Protein AF-A0A958XF67-F1 (afdb_monomer_lite)

Sequence (150 aa):
MKRANTFVIIFFLLFGVLPLAAGLVFTLLYSLGLAGSLGEGFTLQYWHAALRDGELWQSLALSAAVSIAAVLLSTLAAFAVLFACRPLLEQKRVHYLLHWPLAMPPVVAAFVSFQWLGNSGVLSRVAHALGWSADTGDFPALINDPYYLG

Secondary structure (DSSP, 8-state):
-PPPPHHHHHHHIIIIIHHHHHHHHHHHHHHTTSSGGG-SSS--HHHHHHHHSSHHHHHHHHHHHHHHHHHHHHHHHHHHHHHHHHHHHTSHHHHHHHHGGGGS-HHHHHHHHHHHHSTTSHHHHHHHHTTS-SSGGGS---SS-TTS--

pLDDT: mean 91.68, std 6.44, range [48.84, 98.12]

Structure (mmCIF, N/CA/C/O backbone):
data_AF-A0A958XF67-F1
#
_entry.id   AF-A0A958XF67-F1
#
loop_
_atom_site.group_PDB
_atom_site.id
_atom_site.type_symbol
_atom_site.label_atom_id
_atom_site.label_alt_id
_atom_site.label_comp_id
_atom_site.label_asym_id
_atom_site.label_entity_id
_atom_site.label_seq_id
_atom_site.pdbx_PDB_ins_code
_atom_site.Cartn_x
_atom_site.Cartn_y
_atom_site.Cartn_z
_atom_site.occupancy
_atom_site.B_iso_or_equiv
_atom_site.auth_seq_id
_atom_site.auth_comp_id
_atom_site.auth_asym_id
_atom_site.auth_atom_id
_atom_site.pdbx_PDB_model_num
ATOM 1 N N . MET A 1 1 ? 15.319 -31.354 16.697 1.00 48.84 1 MET A N 1
ATOM 2 C CA . MET A 1 1 ? 14.808 -30.747 15.445 1.00 48.84 1 MET A CA 1
ATOM 3 C C . MET A 1 1 ? 14.311 -31.875 14.545 1.00 48.84 1 MET A C 1
ATOM 5 O O . MET A 1 1 ? 15.116 -32.725 14.184 1.00 48.84 1 MET A O 1
ATOM 9 N N . LYS A 1 2 ? 13.000 -31.983 14.273 1.00 64.38 2 LYS A N 1
ATOM 10 C CA . LYS A 1 2 ? 12.458 -33.042 13.396 1.00 64.38 2 LYS A CA 1
ATOM 11 C C . LYS A 1 2 ? 12.946 -32.786 11.964 1.00 64.38 2 LYS A C 1
ATOM 13 O O . LYS A 1 2 ? 12.737 -31.692 11.451 1.00 64.38 2 LYS A O 1
ATOM 18 N N . ARG A 1 3 ? 13.620 -33.764 11.348 1.00 69.75 3 ARG A N 1
ATOM 19 C CA . ARG A 1 3 ? 14.065 -33.697 9.945 1.00 69.75 3 ARG A CA 1
ATOM 20 C C . ARG A 1 3 ? 12.823 -33.485 9.077 1.00 69.75 3 ARG A C 1
ATOM 22 O O . ARG A 1 3 ? 11.920 -34.320 9.106 1.00 69.75 3 ARG A O 1
ATOM 29 N N . ALA A 1 4 ? 12.742 -32.356 8.377 1.00 72.94 4 ALA A N 1
ATOM 30 C CA . ALA A 1 4 ? 11.649 -32.116 7.445 1.00 72.94 4 ALA A CA 1
ATOM 31 C C . ALA A 1 4 ? 11.664 -33.217 6.375 1.00 72.94 4 ALA A C 1
ATOM 33 O O . ALA A 1 4 ? 12.724 -33.581 5.865 1.00 72.94 4 ALA A O 1
ATOM 34 N N . ASN A 1 5 ? 10.493 -33.788 6.094 1.00 86.44 5 ASN A N 1
ATOM 35 C CA . ASN A 1 5 ? 10.343 -34.836 5.094 1.00 86.44 5 ASN A CA 1
ATOM 36 C C . ASN A 1 5 ? 10.780 -34.280 3.730 1.00 86.44 5 ASN A C 1
ATOM 38 O O . ASN A 1 5 ? 10.292 -33.227 3.317 1.00 86.44 5 ASN A O 1
ATOM 42 N N . THR A 1 6 ? 11.678 -34.982 3.035 1.00 91.69 6 THR A N 1
ATOM 43 C CA . THR A 1 6 ? 12.187 -34.607 1.707 1.00 91.69 6 THR A CA 1
ATOM 44 C C . THR A 1 6 ? 11.054 -34.255 0.741 1.00 91.69 6 THR A C 1
ATOM 46 O O . THR A 1 6 ? 11.173 -33.301 -0.019 1.00 91.69 6 THR A O 1
ATOM 49 N N . PHE A 1 7 ? 9.918 -34.951 0.836 1.00 94.06 7 PHE A N 1
ATOM 50 C CA . PHE A 1 7 ? 8.722 -34.655 0.047 1.00 94.06 7 PHE A CA 1
ATOM 51 C C . PHE A 1 7 ? 8.178 -33.234 0.273 1.00 94.06 7 PHE A C 1
ATOM 53 O O . PHE A 1 7 ? 7.874 -32.532 -0.684 1.00 94.06 7 PHE A O 1
ATOM 60 N N . VAL A 1 8 ? 8.099 -32.782 1.529 1.00 94.44 8 VAL A N 1
ATOM 61 C CA . VAL A 1 8 ? 7.600 -31.440 1.881 1.00 94.44 8 VAL A CA 1
ATOM 62 C C . VAL A 1 8 ? 8.554 -30.362 1.376 1.00 94.44 8 VAL A C 1
ATOM 64 O O . VAL A 1 8 ? 8.105 -29.339 0.870 1.00 94.44 8 VAL A O 1
ATOM 67 N N . ILE A 1 9 ? 9.865 -30.606 1.470 1.00 94.56 9 ILE A N 1
ATOM 68 C CA . ILE A 1 9 ? 10.876 -29.684 0.943 1.00 94.56 9 ILE A CA 1
ATOM 69 C C . ILE A 1 9 ? 10.742 -29.571 -0.577 1.00 94.56 9 ILE A C 1
ATOM 71 O O . ILE A 1 9 ? 10.675 -28.461 -1.092 1.00 94.56 9 ILE A O 1
ATOM 75 N N . ILE A 1 10 ? 10.656 -30.698 -1.293 1.00 95.88 10 ILE A N 1
ATOM 76 C CA . ILE A 1 10 ? 10.493 -30.700 -2.754 1.00 95.88 10 ILE A CA 1
ATOM 77 C C . ILE A 1 10 ? 9.204 -29.978 -3.151 1.00 95.88 10 ILE A C 1
ATOM 79 O O . ILE A 1 10 ? 9.231 -29.137 -4.044 1.00 95.88 10 ILE A O 1
ATOM 83 N N . PHE A 1 11 ? 8.094 -30.254 -2.465 1.00 96.44 11 PHE A N 1
ATOM 84 C CA . PHE A 1 11 ? 6.817 -29.599 -2.730 1.00 96.44 11 PHE A CA 1
ATOM 85 C C . PHE A 1 11 ? 6.897 -28.078 -2.520 1.00 96.44 11 PHE A C 1
ATOM 87 O O . PHE A 1 11 ? 6.486 -27.310 -3.388 1.00 96.44 11 PHE A O 1
ATOM 94 N N . PHE A 1 12 ? 7.481 -27.631 -1.404 1.00 95.38 12 PHE A N 1
ATOM 95 C CA . PHE A 1 12 ? 7.689 -26.209 -1.123 1.00 95.38 12 PHE A CA 1
ATOM 96 C C . PHE A 1 12 ? 8.604 -25.539 -2.155 1.00 95.38 12 PHE A C 1
ATOM 98 O O . PHE A 1 12 ? 8.322 -24.430 -2.604 1.00 95.38 12 PHE A O 1
ATOM 105 N N . LEU A 1 13 ? 9.681 -26.211 -2.569 1.00 96.81 13 LEU A N 1
ATOM 106 C CA . LEU A 1 13 ? 10.574 -25.688 -3.598 1.00 96.81 13 LEU A CA 1
ATOM 107 C C . LEU A 1 13 ? 9.856 -25.557 -4.942 1.00 96.81 13 LEU A C 1
ATOM 109 O O . LEU A 1 13 ? 9.958 -24.510 -5.570 1.00 96.81 13 LEU A O 1
ATOM 113 N N . LEU A 1 14 ? 9.108 -26.579 -5.361 1.00 96.94 14 LEU A N 1
ATOM 114 C CA . LEU A 1 14 ? 8.452 -26.607 -6.668 1.00 96.94 14 LEU A CA 1
ATOM 115 C C . LEU A 1 14 ? 7.309 -25.589 -6.781 1.00 96.94 14 LEU A C 1
ATOM 117 O O . LEU A 1 14 ? 7.164 -24.963 -7.825 1.00 96.94 14 LEU A O 1
ATOM 121 N N . PHE A 1 15 ? 6.502 -25.426 -5.730 1.00 96.25 15 PHE A N 1
ATOM 122 C CA . PHE A 1 15 ? 5.290 -24.598 -5.781 1.00 96.25 15 PHE A CA 1
ATOM 123 C C . PHE A 1 15 ? 5.412 -23.254 -5.062 1.00 96.25 15 PHE A C 1
ATOM 125 O O . PHE A 1 15 ? 4.663 -22.335 -5.373 1.00 96.25 15 PHE A O 1
ATOM 132 N N . GLY A 1 16 ? 6.336 -23.118 -4.112 1.00 94.94 16 GLY A N 1
ATOM 133 C CA . GLY A 1 16 ? 6.572 -21.867 -3.394 1.00 94.94 16 GLY A CA 1
ATOM 134 C C . GLY A 1 16 ? 7.736 -21.077 -3.980 1.00 94.94 16 GLY A C 1
ATOM 135 O O . GLY A 1 16 ? 7.580 -19.926 -4.377 1.00 94.94 16 GLY A O 1
ATOM 136 N N . VAL A 1 17 ? 8.916 -21.699 -4.040 1.00 96.75 17 VAL A N 1
ATOM 137 C CA . VAL A 1 17 ? 10.161 -20.981 -4.360 1.00 96.75 17 VAL A CA 1
ATOM 138 C C . VAL A 1 17 ? 10.364 -20.820 -5.860 1.00 96.75 17 VAL A C 1
ATOM 140 O O . VAL A 1 17 ? 10.667 -19.725 -6.323 1.00 96.75 17 VAL A O 1
ATOM 143 N N . LEU A 1 18 ? 10.208 -21.897 -6.628 1.00 97.31 18 LEU A N 1
ATOM 144 C CA . LEU A 1 18 ? 10.546 -21.915 -8.048 1.00 97.31 18 LEU A CA 1
ATOM 145 C C . LEU A 1 18 ? 9.688 -20.947 -8.879 1.00 97.31 18 LEU A C 1
ATOM 147 O O . LEU A 1 18 ? 10.280 -20.207 -9.661 1.00 97.31 18 LEU A O 1
ATOM 151 N N . PRO A 1 19 ? 8.354 -20.847 -8.701 1.00 97.31 19 PRO A N 1
ATOM 152 C CA . PRO A 1 19 ? 7.544 -19.892 -9.457 1.00 97.31 19 PRO A CA 1
ATOM 153 C C . PRO A 1 19 ? 7.894 -18.442 -9.113 1.00 97.31 19 PRO A C 1
ATOM 155 O O . PRO A 1 19 ? 7.991 -17.605 -10.007 1.00 97.31 19 PRO A O 1
ATOM 158 N N . LEU A 1 20 ? 8.153 -18.155 -7.831 1.00 96.94 20 LEU A N 1
ATOM 159 C CA . LEU A 1 20 ? 8.588 -16.834 -7.382 1.00 96.94 20 LEU A CA 1
ATOM 160 C C . LEU A 1 20 ? 9.942 -16.462 -7.999 1.00 96.94 20 LEU A C 1
ATOM 162 O O . LEU A 1 20 ? 10.091 -15.384 -8.569 1.00 96.94 20 LEU A O 1
ATOM 166 N N . ALA A 1 21 ? 10.917 -17.369 -7.928 1.00 97.06 21 ALA A N 1
ATOM 167 C CA . ALA A 1 21 ? 12.236 -17.168 -8.513 1.00 97.06 21 ALA A CA 1
ATOM 168 C C . ALA A 1 21 ? 12.156 -16.998 -10.037 1.00 97.06 21 ALA A C 1
ATOM 170 O O . ALA A 1 21 ? 12.782 -16.094 -10.583 1.00 97.06 21 ALA A O 1
ATOM 171 N N . ALA A 1 22 ? 11.347 -17.812 -10.721 1.00 96.69 22 ALA A N 1
ATOM 172 C CA . ALA A 1 22 ? 11.126 -17.704 -12.158 1.00 96.69 22 ALA A CA 1
ATOM 173 C C . ALA A 1 22 ? 10.496 -16.356 -12.538 1.00 96.69 22 ALA A C 1
ATOM 175 O O . ALA A 1 22 ? 10.958 -15.722 -13.481 1.00 96.69 22 ALA A O 1
ATOM 176 N N . GLY A 1 23 ? 9.501 -15.879 -11.782 1.00 96.75 23 GLY A N 1
ATOM 177 C CA . GLY A 1 23 ? 8.891 -14.563 -11.987 1.00 96.75 23 GLY A CA 1
ATOM 178 C C . GLY A 1 23 ? 9.871 -13.405 -11.773 1.00 96.75 23 GLY A C 1
ATOM 179 O O . GLY A 1 23 ? 9.880 -12.452 -12.553 1.00 96.75 23 GLY A O 1
ATOM 180 N N . LEU A 1 24 ? 10.747 -13.506 -10.769 1.00 96.88 24 LEU A N 1
ATOM 181 C CA . LEU A 1 24 ? 11.806 -12.521 -10.526 1.00 96.88 24 LEU A CA 1
ATOM 182 C C . LEU A 1 24 ? 12.840 -12.508 -11.656 1.00 96.88 24 LEU A C 1
ATOM 184 O O . LEU A 1 24 ? 13.165 -11.442 -12.172 1.00 96.88 24 LEU A O 1
ATOM 188 N N . VAL A 1 25 ? 13.318 -13.683 -12.077 1.00 97.19 25 VAL A N 1
ATOM 189 C CA . VAL A 1 25 ? 14.252 -13.810 -13.206 1.00 97.19 25 VAL A CA 1
ATOM 190 C C . VAL A 1 25 ? 13.613 -13.279 -14.486 1.00 97.19 25 VAL A C 1
ATOM 192 O O . VAL A 1 25 ? 14.242 -12.505 -15.200 1.00 97.19 25 VAL A O 1
ATOM 195 N N . PHE A 1 26 ? 12.356 -13.631 -14.758 1.00 96.25 26 PHE A N 1
ATOM 196 C CA . PHE A 1 26 ? 11.628 -13.145 -15.926 1.00 96.25 26 PHE A CA 1
ATOM 197 C C . PHE A 1 26 ? 11.503 -11.620 -15.919 1.00 96.25 26 PHE A C 1
ATOM 199 O O . PHE A 1 26 ? 11.843 -10.984 -16.911 1.00 96.25 26 PHE A O 1
ATOM 206 N N . THR A 1 27 ? 11.091 -11.024 -14.796 1.00 95.31 27 THR A N 1
ATOM 207 C CA . THR A 1 27 ? 10.981 -9.562 -14.657 1.00 95.31 27 THR A CA 1
ATOM 208 C C . THR A 1 27 ? 12.337 -8.874 -14.826 1.00 95.31 27 THR A C 1
ATOM 210 O O . THR A 1 27 ? 12.422 -7.836 -15.479 1.00 95.31 27 THR A O 1
ATOM 213 N N . LEU A 1 28 ? 13.416 -9.463 -14.301 1.00 95.50 28 LEU A N 1
ATOM 214 C CA . LEU A 1 28 ? 14.768 -8.936 -14.479 1.00 95.50 28 LEU A CA 1
ATOM 215 C C . LEU A 1 28 ? 15.183 -8.958 -15.956 1.00 95.50 28 LEU A C 1
ATOM 217 O O . LEU A 1 28 ? 15.614 -7.935 -16.482 1.00 95.50 28 LEU A O 1
ATOM 221 N N . LEU A 1 29 ? 15.005 -10.091 -16.642 1.00 95.88 29 LEU A N 1
ATOM 222 C CA . LEU A 1 29 ? 15.302 -10.215 -18.072 1.00 95.88 29 LEU A CA 1
ATOM 223 C C . LEU A 1 29 ? 14.440 -9.265 -18.914 1.00 95.88 29 LEU A C 1
ATOM 225 O O . LEU A 1 29 ? 14.950 -8.630 -19.833 1.00 95.88 29 LEU A O 1
ATOM 229 N N . TYR A 1 30 ? 13.161 -9.118 -18.566 1.00 95.31 30 TYR A N 1
ATOM 230 C CA . TYR A 1 30 ? 12.240 -8.175 -19.198 1.00 95.31 30 TYR A CA 1
ATOM 231 C C . TYR A 1 30 ? 12.720 -6.725 -19.037 1.00 95.31 30 TYR A C 1
ATOM 233 O O . TYR A 1 30 ? 12.764 -5.981 -20.013 1.00 95.31 30 TYR A O 1
ATOM 241 N N . SER A 1 31 ? 13.177 -6.341 -17.838 1.00 94.19 31 SER A N 1
ATOM 242 C CA . SER A 1 31 ? 13.712 -4.994 -17.568 1.00 94.19 31 SER A CA 1
ATOM 243 C C . SER A 1 31 ? 14.974 -4.658 -18.374 1.00 94.19 31 SER A C 1
ATOM 245 O O . SER A 1 31 ? 15.280 -3.486 -18.584 1.00 94.19 31 SER A O 1
ATOM 247 N N . LEU A 1 32 ? 15.699 -5.686 -18.829 1.00 96.00 32 LEU A N 1
ATOM 248 C CA . LEU A 1 32 ? 16.919 -5.579 -19.629 1.00 96.00 32 LEU A CA 1
ATOM 249 C C . LEU A 1 32 ? 16.664 -5.734 -21.140 1.00 96.00 32 LEU A C 1
ATOM 251 O O . LEU A 1 32 ? 17.626 -5.773 -21.901 1.00 96.00 32 LEU A O 1
ATOM 255 N N . GLY A 1 33 ? 15.407 -5.877 -21.582 1.00 94.94 33 GLY A N 1
ATOM 256 C CA . GLY A 1 33 ? 15.062 -6.114 -22.993 1.00 94.94 33 GLY A CA 1
ATOM 257 C C . GLY A 1 33 ? 15.432 -7.508 -23.518 1.00 94.94 33 GLY A C 1
ATOM 258 O O . GLY A 1 33 ? 15.536 -7.717 -24.723 1.00 94.94 33 GLY A O 1
ATOM 259 N N . LEU A 1 34 ? 15.646 -8.484 -22.629 1.00 95.19 34 LEU A N 1
ATOM 260 C CA . LEU A 1 34 ? 16.031 -9.858 -22.982 1.00 95.19 34 LEU A CA 1
ATOM 261 C C . LEU A 1 34 ? 14.846 -10.833 -23.062 1.00 95.19 34 LEU A C 1
ATOM 263 O O . LEU A 1 34 ? 15.021 -11.972 -23.492 1.00 95.19 34 LEU A O 1
ATOM 267 N N . ALA A 1 35 ? 13.655 -10.429 -22.617 1.00 93.81 35 ALA A N 1
ATOM 268 C CA . ALA A 1 35 ? 12.466 -11.276 -22.586 1.00 93.81 35 ALA A CA 1
ATOM 269 C C . ALA A 1 35 ? 11.174 -10.471 -22.802 1.00 93.81 35 ALA A C 1
ATOM 271 O O . ALA A 1 35 ? 11.147 -9.254 -22.634 1.00 93.81 35 ALA A O 1
ATOM 272 N N . GLY A 1 36 ? 10.088 -11.182 -23.122 1.00 90.81 36 GLY A N 1
ATOM 273 C CA . GLY A 1 36 ? 8.742 -10.628 -23.304 1.00 90.81 36 GLY A CA 1
ATOM 274 C C . GLY A 1 36 ? 8.595 -9.720 -24.528 1.00 90.81 36 GLY A C 1
ATOM 275 O O . GLY A 1 36 ? 9.372 -9.798 -25.473 1.00 90.81 36 GLY A O 1
ATOM 276 N N . SER A 1 37 ? 7.568 -8.869 -24.523 1.00 88.94 37 SER A N 1
ATOM 277 C CA . SER A 1 37 ? 7.223 -7.982 -25.645 1.00 88.94 37 SER A CA 1
ATOM 278 C C . SER A 1 37 ? 8.236 -6.867 -25.923 1.00 88.94 37 SER A C 1
ATOM 280 O O . SER A 1 37 ? 8.175 -6.269 -26.988 1.00 88.94 37 SER A O 1
ATOM 282 N N . LEU A 1 38 ? 9.154 -6.589 -24.991 1.00 84.25 38 LEU A N 1
ATOM 283 C CA . LEU A 1 38 ? 10.234 -5.599 -25.132 1.00 84.25 38 LEU A CA 1
ATOM 284 C C . LEU A 1 38 ? 11.579 -6.242 -25.528 1.00 84.25 38 LEU A C 1
ATOM 286 O O . LEU A 1 38 ? 12.631 -5.618 -25.413 1.00 84.25 38 LEU A O 1
ATOM 290 N N . GLY A 1 39 ? 11.553 -7.513 -25.935 1.00 84.38 39 GLY A N 1
ATOM 291 C CA . GLY A 1 39 ? 12.719 -8.360 -26.178 1.00 84.38 39 GLY A CA 1
ATOM 292 C C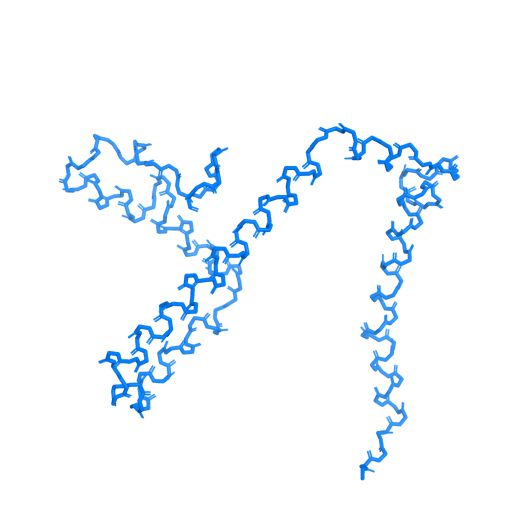 . GLY A 1 39 ? 13.517 -8.046 -27.449 1.00 84.38 39 GLY A C 1
ATOM 293 O O . GLY A 1 39 ? 13.700 -8.945 -28.265 1.00 84.38 39 GLY A O 1
ATOM 294 N N . GLU A 1 40 ? 13.971 -6.809 -27.656 1.00 88.81 40 GLU A N 1
ATOM 295 C CA . GLU A 1 40 ? 14.754 -6.419 -28.846 1.00 88.81 40 GLU A CA 1
ATOM 296 C C . GLU A 1 40 ? 16.272 -6.652 -28.693 1.00 88.81 40 GLU A C 1
ATOM 298 O O . GLU A 1 40 ? 17.031 -6.505 -29.651 1.00 88.81 40 GLU A O 1
ATOM 303 N N . GLY A 1 41 ? 16.725 -7.051 -27.502 1.00 92.50 41 GLY A N 1
ATOM 304 C CA . GLY A 1 41 ? 18.133 -7.245 -27.160 1.00 92.50 41 GLY A CA 1
ATOM 305 C C . GLY A 1 41 ? 18.493 -6.561 -25.843 1.00 92.50 41 GLY A C 1
ATOM 306 O O . GLY A 1 41 ? 17.710 -5.796 -25.283 1.00 92.50 41 GLY A O 1
ATOM 307 N N . PHE A 1 42 ? 19.697 -6.836 -25.331 1.00 95.56 42 PHE A N 1
ATOM 308 C CA . PHE A 1 42 ? 20.150 -6.228 -24.079 1.00 95.56 42 PHE A CA 1
ATOM 309 C C . PHE A 1 42 ? 20.159 -4.695 -24.182 1.00 95.56 42 PHE A C 1
ATOM 311 O O . PHE A 1 42 ? 20.884 -4.129 -25.001 1.00 95.56 42 PHE A O 1
ATOM 318 N N . THR A 1 43 ? 19.394 -4.025 -23.321 1.00 94.88 43 THR A N 1
ATOM 319 C CA . THR A 1 43 ? 19.309 -2.565 -23.268 1.00 94.88 43 THR A CA 1
ATOM 320 C C . THR A 1 43 ? 19.071 -2.053 -21.848 1.00 94.88 43 THR A C 1
ATOM 322 O O . THR A 1 43 ? 18.366 -2.663 -21.046 1.00 94.88 43 THR A O 1
ATOM 325 N N . LEU A 1 44 ? 19.651 -0.890 -21.540 1.00 95.25 44 LEU A N 1
ATOM 326 C CA . LEU A 1 44 ? 19.435 -0.152 -20.289 1.00 95.25 44 LEU A CA 1
ATOM 327 C C . LEU A 1 44 ? 18.546 1.083 -20.483 1.00 95.25 44 LEU A C 1
ATOM 329 O O . LEU A 1 44 ? 18.357 1.866 -19.552 1.00 95.25 44 LEU A O 1
ATOM 333 N N . GLN A 1 45 ? 17.981 1.269 -21.679 1.00 94.75 45 GLN A N 1
ATOM 334 C CA . GLN A 1 45 ? 17.163 2.441 -21.995 1.00 94.75 45 GLN A CA 1
ATOM 335 C C . GLN A 1 45 ? 15.946 2.578 -21.070 1.00 94.75 45 GLN A C 1
ATOM 337 O O . GLN A 1 45 ? 15.629 3.686 -20.651 1.00 94.75 45 GLN A O 1
ATOM 342 N N . TYR A 1 46 ? 15.315 1.462 -20.687 1.00 92.25 46 TYR A N 1
ATOM 343 C CA . TYR A 1 46 ? 14.142 1.457 -19.808 1.00 92.25 46 TYR A CA 1
ATOM 344 C C . TYR A 1 46 ? 14.482 1.923 -18.393 1.00 92.25 46 TYR A C 1
ATOM 346 O O . TYR A 1 46 ? 13.733 2.691 -17.799 1.00 92.25 46 TYR A O 1
ATOM 354 N N . TRP A 1 47 ? 15.647 1.521 -17.878 1.00 93.38 47 TRP A N 1
ATOM 355 C CA . TRP A 1 47 ? 16.158 2.008 -16.600 1.00 93.38 47 TRP A CA 1
ATOM 356 C C . TRP A 1 47 ? 16.492 3.498 -16.664 1.00 93.38 47 TRP A C 1
ATOM 358 O O . TRP A 1 47 ? 16.122 4.247 -15.764 1.00 93.38 47 TRP A O 1
ATOM 368 N N . HIS A 1 48 ? 17.139 3.952 -17.741 1.00 94.56 48 HIS A N 1
ATOM 369 C CA . HIS A 1 48 ? 17.424 5.374 -17.932 1.00 94.56 48 HIS A CA 1
ATOM 370 C C . HIS A 1 48 ? 16.155 6.228 -18.028 1.00 94.56 48 HIS A C 1
ATOM 372 O O . HIS A 1 48 ? 16.113 7.288 -17.407 1.00 94.56 48 HIS A O 1
ATOM 378 N N . ALA A 1 49 ? 15.138 5.774 -18.765 1.00 93.19 49 ALA A N 1
ATOM 379 C CA . ALA A 1 49 ? 13.842 6.444 -18.855 1.00 93.19 49 ALA A CA 1
ATOM 380 C C . ALA A 1 49 ? 13.152 6.490 -17.482 1.00 93.19 49 ALA A C 1
ATOM 382 O O . ALA A 1 49 ? 12.902 7.571 -16.958 1.00 93.19 49 ALA A O 1
ATOM 383 N N . ALA A 1 50 ? 12.991 5.338 -16.820 1.00 92.56 50 ALA A N 1
ATOM 384 C CA . ALA A 1 50 ? 12.322 5.248 -15.521 1.00 92.56 50 ALA A CA 1
ATOM 385 C C . ALA A 1 50 ? 12.982 6.115 -14.435 1.00 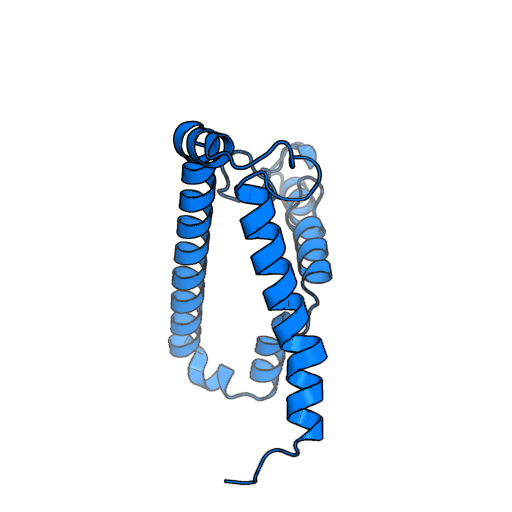92.56 50 ALA A C 1
ATOM 387 O O . ALA A 1 50 ? 12.297 6.733 -13.623 1.00 92.56 50 ALA A O 1
ATOM 388 N N . LEU A 1 51 ? 14.317 6.192 -14.421 1.00 94.44 51 LEU A N 1
ATOM 389 C CA . LEU A 1 51 ? 15.050 7.019 -13.459 1.00 94.44 51 LEU A CA 1
ATOM 390 C C . LEU A 1 51 ? 14.978 8.522 -13.776 1.00 94.44 51 LEU A C 1
ATOM 392 O O . LEU A 1 51 ? 15.205 9.327 -12.869 1.00 94.44 51 LEU A O 1
ATOM 396 N N . ARG A 1 52 ? 14.680 8.906 -15.026 1.00 94.75 52 ARG A N 1
ATOM 397 C CA . ARG A 1 52 ? 14.666 10.301 -15.494 1.00 94.75 52 ARG A CA 1
ATOM 398 C C . ARG A 1 52 ? 13.267 10.915 -15.555 1.00 94.75 52 ARG A C 1
ATOM 400 O O . ARG A 1 52 ? 13.150 12.108 -15.291 1.00 94.75 52 ARG A O 1
ATOM 407 N N . ASP A 1 53 ? 12.236 10.123 -15.840 1.00 86.19 53 ASP A N 1
ATOM 408 C CA . ASP A 1 53 ? 10.855 10.593 -16.041 1.00 86.19 53 ASP A CA 1
ATOM 409 C C . ASP A 1 53 ? 10.182 11.090 -14.746 1.00 86.19 53 ASP A C 1
ATOM 411 O O . ASP A 1 53 ? 9.100 11.667 -14.776 1.00 86.19 53 ASP A O 1
ATOM 415 N N . GLY A 1 54 ? 10.826 10.924 -13.583 1.00 88.81 54 GLY A N 1
ATOM 416 C CA . GLY A 1 54 ? 10.370 11.479 -12.302 1.00 88.81 54 GLY A CA 1
ATOM 417 C C . GLY A 1 54 ? 9.207 10.718 -11.655 1.00 88.81 54 GLY A C 1
ATOM 418 O O . GLY A 1 54 ? 9.134 10.663 -10.428 1.00 88.81 54 GLY A O 1
ATOM 419 N N . GLU A 1 55 ? 8.353 10.064 -12.446 1.00 91.06 55 GLU A N 1
ATOM 420 C CA . GLU A 1 55 ? 7.201 9.279 -11.978 1.00 91.06 55 GLU A CA 1
ATOM 421 C C . GLU A 1 55 ? 7.597 8.146 -11.018 1.00 91.06 55 GLU A C 1
ATOM 423 O O . GLU A 1 55 ? 6.929 7.911 -10.006 1.00 91.06 55 GLU A O 1
ATOM 428 N N . LEU A 1 56 ? 8.728 7.474 -11.272 1.00 93.12 56 LEU A N 1
ATOM 429 C CA . LEU A 1 56 ? 9.264 6.448 -10.371 1.00 93.12 56 LEU A CA 1
ATOM 430 C C . LEU A 1 56 ? 9.569 7.025 -8.982 1.00 93.12 56 LEU A C 1
ATOM 432 O O . LEU A 1 56 ? 9.254 6.415 -7.964 1.00 93.12 56 LEU A O 1
ATOM 436 N N . TRP A 1 57 ? 10.147 8.222 -8.926 1.00 94.62 57 TRP A N 1
ATOM 437 C CA . TRP A 1 57 ? 10.484 8.870 -7.661 1.00 94.62 57 TRP A CA 1
ATOM 438 C C . TRP A 1 57 ? 9.243 9.377 -6.934 1.00 94.62 57 TRP A C 1
ATOM 440 O O . TRP A 1 57 ? 9.164 9.246 -5.715 1.00 94.62 57 TRP A O 1
ATOM 450 N N . GLN A 1 58 ? 8.262 9.904 -7.668 1.00 92.31 58 GLN A N 1
ATOM 451 C CA . GLN A 1 58 ? 6.986 10.345 -7.101 1.00 92.31 58 GLN A CA 1
ATOM 452 C C . GLN A 1 58 ? 6.206 9.170 -6.501 1.00 92.31 58 GLN A C 1
ATOM 454 O O . GLN A 1 58 ? 5.788 9.238 -5.347 1.00 92.31 58 GLN A O 1
ATOM 459 N N . SER A 1 59 ? 6.068 8.067 -7.241 1.00 92.06 59 SER A N 1
ATOM 460 C CA . SER A 1 59 ? 5.382 6.857 -6.762 1.00 92.06 59 SER A CA 1
ATOM 461 C C . SER A 1 59 ? 6.107 6.198 -5.582 1.00 92.06 59 SER A C 1
ATOM 463 O O . SER A 1 59 ? 5.460 5.761 -4.625 1.00 92.06 59 SER A O 1
ATOM 465 N N . LEU A 1 60 ? 7.444 6.183 -5.593 1.00 94.94 60 LEU A N 1
ATOM 466 C CA . LEU A 1 60 ? 8.248 5.688 -4.476 1.00 94.94 60 LEU A CA 1
ATOM 467 C C . LEU A 1 60 ? 8.098 6.572 -3.230 1.00 94.94 60 LEU A C 1
ATOM 469 O O . LEU A 1 60 ? 7.886 6.051 -2.135 1.00 94.94 60 LEU A O 1
ATOM 473 N N . ALA A 1 61 ? 8.174 7.896 -3.389 1.00 94.62 61 ALA A N 1
ATOM 474 C CA . ALA A 1 61 ? 8.004 8.849 -2.296 1.00 94.62 61 ALA A CA 1
ATOM 475 C C . ALA A 1 61 ? 6.598 8.768 -1.694 1.00 94.62 61 ALA A C 1
ATOM 477 O O . ALA A 1 61 ? 6.464 8.740 -0.472 1.00 94.62 61 ALA A O 1
ATOM 478 N N . LEU A 1 62 ? 5.565 8.655 -2.534 1.00 92.94 62 LEU A N 1
ATOM 479 C CA . LEU A 1 62 ? 4.189 8.466 -2.089 1.00 92.94 62 LEU A CA 1
ATOM 480 C C . LEU A 1 62 ? 4.030 7.156 -1.307 1.00 92.94 62 LEU A C 1
ATOM 482 O O . LEU A 1 62 ? 3.495 7.161 -0.202 1.00 92.94 62 LEU A O 1
ATOM 486 N N . SER A 1 63 ? 4.556 6.045 -1.829 1.00 94.81 63 SER A N 1
ATOM 487 C CA . SER A 1 63 ? 4.507 4.745 -1.144 1.00 94.81 63 SER A CA 1
ATOM 488 C C . SER A 1 63 ? 5.208 4.797 0.219 1.00 94.81 63 SER A C 1
ATOM 490 O O . SER A 1 63 ? 4.694 4.288 1.220 1.00 94.81 63 SER A O 1
ATOM 492 N N . ALA A 1 64 ? 6.371 5.452 0.287 1.00 96.50 64 ALA A N 1
ATOM 493 C CA . ALA A 1 64 ? 7.094 5.660 1.535 1.00 96.50 64 ALA A CA 1
ATOM 494 C C . ALA A 1 64 ? 6.292 6.538 2.511 1.00 96.50 64 ALA A C 1
ATOM 496 O O . ALA A 1 64 ? 6.126 6.165 3.668 1.00 96.50 64 ALA A O 1
ATOM 497 N N . ALA A 1 65 ? 5.738 7.660 2.049 1.00 94.88 65 ALA A N 1
ATOM 498 C CA . ALA A 1 65 ? 4.944 8.564 2.877 1.00 94.88 65 ALA A CA 1
ATOM 499 C C . ALA A 1 65 ? 3.701 7.871 3.456 1.00 94.88 65 ALA A C 1
ATOM 501 O O . ALA A 1 65 ? 3.493 7.907 4.669 1.00 94.88 65 ALA A O 1
ATOM 502 N N . VAL A 1 66 ? 2.924 7.179 2.617 1.00 93.25 66 VAL A N 1
ATOM 503 C CA . VAL A 1 66 ? 1.711 6.459 3.031 1.00 93.25 66 VAL A CA 1
ATOM 504 C C . VAL A 1 66 ? 2.045 5.331 4.004 1.00 93.25 66 VAL A C 1
ATOM 506 O O . VAL A 1 66 ? 1.392 5.202 5.036 1.00 93.25 66 VAL A O 1
ATOM 509 N N . SER A 1 67 ? 3.079 4.531 3.728 1.00 96.06 67 SER A N 1
ATOM 510 C CA . SER A 1 67 ? 3.471 3.434 4.625 1.00 96.06 67 SER A CA 1
ATOM 511 C C . SER A 1 67 ? 3.974 3.937 5.980 1.00 96.06 67 SER A C 1
ATOM 513 O O . SER A 1 67 ? 3.577 3.396 7.012 1.00 96.06 67 SER A O 1
ATOM 515 N N . ILE A 1 68 ? 4.779 5.005 6.006 1.00 97.38 68 ILE A N 1
ATOM 516 C CA . ILE A 1 68 ? 5.235 5.638 7.250 1.00 97.38 68 ILE A CA 1
ATOM 517 C C . ILE A 1 68 ? 4.043 6.199 8.026 1.00 97.38 68 ILE A C 1
ATOM 519 O O . ILE A 1 68 ? 3.903 5.907 9.214 1.00 97.38 68 ILE A O 1
ATOM 523 N N . ALA A 1 69 ? 3.165 6.963 7.371 1.00 95.38 69 ALA A N 1
ATOM 524 C CA . ALA A 1 69 ? 1.980 7.529 8.005 1.00 95.38 69 ALA A CA 1
ATOM 525 C C . ALA A 1 69 ? 1.074 6.429 8.573 1.00 95.38 69 ALA A C 1
ATOM 527 O O . ALA A 1 69 ? 0.684 6.499 9.737 1.00 95.38 69 ALA A O 1
ATOM 528 N N . ALA A 1 70 ? 0.807 5.372 7.803 1.00 94.81 70 ALA A N 1
ATOM 529 C CA . ALA A 1 70 ? -0.011 4.245 8.237 1.00 94.81 70 ALA A CA 1
ATOM 530 C C . ALA A 1 70 ? 0.596 3.528 9.450 1.00 94.81 70 ALA A C 1
ATOM 532 O O . ALA A 1 70 ? -0.112 3.263 10.424 1.00 94.81 70 ALA A O 1
ATOM 533 N N . VAL A 1 71 ? 1.903 3.244 9.439 1.00 97.56 71 VAL A N 1
ATOM 534 C CA . VAL A 1 71 ? 2.590 2.598 10.570 1.00 97.56 71 VAL A CA 1
ATOM 535 C C . VAL A 1 71 ? 2.566 3.493 11.806 1.00 97.56 71 VAL A C 1
ATOM 537 O O . VAL A 1 71 ? 2.227 3.019 12.889 1.00 97.56 71 VAL A O 1
ATOM 540 N N . LEU A 1 72 ? 2.877 4.783 11.666 1.00 98.12 72 LEU A N 1
ATOM 541 C CA . LEU A 1 72 ? 2.880 5.720 12.789 1.00 98.12 72 LEU A CA 1
ATOM 542 C C . LEU A 1 72 ? 1.482 5.889 13.384 1.00 98.12 72 LEU A C 1
ATOM 544 O O . LEU A 1 72 ? 1.313 5.712 14.589 1.00 98.12 72 LEU A O 1
ATOM 548 N N . LEU A 1 73 ? 0.475 6.177 12.557 1.00 97.00 73 LEU A N 1
ATOM 549 C CA . LEU A 1 73 ? -0.899 6.385 13.014 1.00 97.00 73 LEU A CA 1
ATOM 550 C C . LEU A 1 73 ? -1.480 5.120 13.649 1.00 97.00 73 LEU A C 1
ATOM 552 O O . LEU A 1 73 ? -2.058 5.201 14.731 1.00 97.00 73 LEU A O 1
ATOM 556 N N . SER A 1 74 ? -1.288 3.949 13.033 1.00 96.12 74 SER A N 1
ATOM 557 C CA . SER A 1 74 ? -1.771 2.681 13.599 1.00 96.12 74 SER A CA 1
ATOM 558 C C . SER A 1 74 ? -1.082 2.339 14.919 1.00 96.12 74 SER A C 1
ATOM 560 O O . SER A 1 74 ? -1.750 1.932 15.868 1.00 96.12 74 SER A O 1
ATOM 562 N N . THR A 1 75 ? 0.229 2.568 15.024 1.00 97.44 75 THR A N 1
ATOM 563 C CA . THR A 1 75 ? 0.994 2.323 16.254 1.00 97.44 75 THR A CA 1
ATOM 564 C C . THR A 1 75 ? 0.569 3.275 17.370 1.00 97.44 75 THR A C 1
ATOM 566 O O . THR A 1 75 ? 0.326 2.839 18.495 1.00 97.44 75 THR A O 1
ATOM 569 N N . LEU A 1 76 ? 0.423 4.570 17.068 1.00 97.88 76 LEU A N 1
ATOM 570 C CA . LEU A 1 76 ? -0.046 5.570 18.029 1.00 97.88 76 LEU A CA 1
ATOM 571 C C . LEU A 1 76 ? -1.472 5.272 18.495 1.00 97.88 76 LEU A C 1
ATOM 573 O O . LEU A 1 76 ? -1.731 5.301 19.696 1.00 97.88 76 LEU A O 1
ATOM 577 N N . ALA A 1 77 ? -2.378 4.928 17.577 1.00 95.50 77 ALA A N 1
ATOM 578 C CA . ALA A 1 77 ? -3.743 4.541 17.913 1.00 95.50 77 ALA A CA 1
ATOM 579 C C . ALA A 1 77 ? -3.771 3.276 18.783 1.00 95.50 77 ALA A C 1
ATOM 581 O O . ALA A 1 77 ? -4.470 3.243 19.796 1.00 95.50 77 ALA A O 1
ATOM 582 N N . ALA A 1 78 ? -2.968 2.263 18.446 1.00 94.06 78 ALA A N 1
ATOM 583 C CA . ALA A 1 78 ? -2.856 1.043 19.237 1.00 94.06 78 ALA A CA 1
ATOM 584 C C . ALA A 1 78 ? -2.358 1.333 20.660 1.00 94.06 78 ALA A C 1
ATOM 586 O O . ALA A 1 78 ? -2.954 0.848 21.623 1.00 94.06 78 ALA A O 1
ATOM 587 N N . PHE A 1 79 ? -1.323 2.166 20.818 1.00 96.56 79 PHE A N 1
ATOM 588 C CA . PHE A 1 79 ? -0.843 2.578 22.139 1.00 96.56 79 PHE A CA 1
ATOM 589 C C . PHE A 1 79 ? -1.874 3.406 22.906 1.00 96.56 79 PHE A C 1
ATOM 591 O O . PHE A 1 79 ? -2.090 3.151 24.089 1.00 96.56 79 PHE A O 1
ATOM 598 N N . ALA A 1 80 ? -2.540 4.359 22.250 1.00 95.81 80 ALA A N 1
ATOM 599 C CA . ALA A 1 80 ? -3.573 5.178 22.876 1.00 95.81 80 ALA A CA 1
ATOM 600 C C . ALA A 1 80 ? -4.709 4.307 23.432 1.00 95.81 80 ALA A C 1
ATOM 602 O O . ALA A 1 80 ? -5.081 4.444 24.598 1.00 95.81 80 ALA A O 1
ATOM 603 N N . VAL A 1 81 ? -5.204 3.354 22.636 1.00 93.19 81 VAL A N 1
ATOM 604 C CA . VAL A 1 81 ? -6.244 2.406 23.058 1.00 93.19 81 VAL A CA 1
ATOM 605 C C . VAL A 1 81 ? -5.735 1.481 24.167 1.00 93.19 81 VAL A C 1
ATOM 607 O O . VAL A 1 81 ? -6.453 1.237 25.138 1.00 93.19 81 VAL A O 1
ATOM 610 N N . LEU A 1 82 ? -4.493 0.995 24.071 1.00 93.94 82 LEU A N 1
ATOM 611 C CA . LEU A 1 82 ? -3.891 0.135 25.089 1.00 93.94 82 LEU A CA 1
ATOM 612 C C . LEU A 1 82 ? -3.796 0.831 26.450 1.00 93.94 82 LEU A C 1
ATOM 614 O O . LEU A 1 82 ? -4.169 0.236 27.461 1.00 93.94 82 LEU A O 1
ATOM 618 N N . PHE A 1 83 ? -3.329 2.080 26.487 1.00 95.06 83 PHE A N 1
ATOM 619 C CA . PHE A 1 83 ? -3.198 2.832 27.735 1.00 95.06 83 PHE A CA 1
ATOM 620 C C . PHE A 1 83 ? -4.549 3.293 28.290 1.00 95.06 83 PHE A C 1
ATOM 622 O O . PHE A 1 83 ? -4.752 3.231 29.501 1.00 95.06 83 PHE A O 1
ATOM 629 N N . ALA A 1 84 ? -5.487 3.707 27.433 1.00 94.62 84 ALA A N 1
ATOM 630 C CA . ALA A 1 84 ? -6.791 4.200 27.872 1.00 94.62 84 ALA A CA 1
ATOM 631 C C . ALA A 1 84 ? -7.754 3.079 28.301 1.00 94.62 84 ALA A C 1
ATOM 633 O O . ALA A 1 84 ? -8.577 3.273 29.194 1.00 94.62 84 ALA A O 1
ATOM 634 N N . CYS A 1 85 ? -7.684 1.908 27.661 1.00 92.56 85 CYS A N 1
ATOM 635 C CA . CYS A 1 85 ? -8.734 0.890 27.747 1.00 92.56 85 CYS A CA 1
ATOM 636 C C . CYS A 1 85 ? -8.214 -0.515 28.083 1.00 92.56 85 CYS A C 1
ATOM 638 O O . CYS A 1 85 ? -8.895 -1.501 27.801 1.00 92.56 85 CYS A O 1
ATOM 640 N N . ARG A 1 86 ? -7.048 -0.639 28.731 1.00 89.38 86 ARG A N 1
ATOM 641 C CA . ARG A 1 86 ? -6.435 -1.933 29.085 1.00 89.38 86 ARG A CA 1
ATOM 642 C C . ARG A 1 86 ? -7.403 -2.996 29.649 1.00 89.38 86 ARG A C 1
ATOM 644 O O . ARG A 1 86 ? -7.430 -4.086 29.083 1.00 89.38 86 ARG A O 1
ATOM 651 N N . PRO A 1 87 ? -8.229 -2.729 30.685 1.00 90.69 87 PRO A N 1
ATOM 652 C CA . PRO A 1 87 ? -9.127 -3.756 31.230 1.00 90.69 87 PRO A CA 1
ATOM 653 C C . PRO A 1 87 ? -10.244 -4.167 30.257 1.00 90.69 87 PRO A C 1
ATOM 655 O O . PRO A 1 87 ? -10.755 -5.282 30.334 1.00 90.69 87 PRO A O 1
ATOM 658 N N . LEU A 1 88 ? -10.630 -3.288 29.326 1.00 90.81 88 LEU A N 1
ATOM 659 C CA . LEU A 1 88 ? -11.617 -3.595 28.291 1.00 90.81 88 LEU A CA 1
ATOM 660 C C . LEU A 1 88 ? -11.023 -4.535 27.230 1.00 90.81 88 LEU A C 1
ATOM 662 O O . LEU A 1 88 ? -11.706 -5.449 26.774 1.00 90.81 88 LEU A O 1
ATOM 666 N N . LEU A 1 89 ? -9.746 -4.356 26.880 1.00 89.25 89 LEU A N 1
ATOM 667 C CA . LEU A 1 89 ? -9.043 -5.184 25.891 1.00 89.25 89 LEU A CA 1
ATOM 668 C C . LEU A 1 89 ? -8.835 -6.637 26.345 1.00 89.25 89 LEU A C 1
ATOM 670 O O . LEU A 1 89 ? -8.754 -7.532 25.506 1.00 89.25 89 LEU A O 1
ATOM 674 N N . GLU A 1 90 ? -8.788 -6.887 27.656 1.00 88.00 90 GLU A N 1
ATOM 675 C CA . GLU A 1 90 ? -8.689 -8.240 28.223 1.00 88.00 90 GLU A CA 1
ATOM 676 C C . GLU A 1 90 ? -10.014 -9.024 28.137 1.00 88.00 90 GLU A C 1
ATOM 678 O O . GLU A 1 90 ? -10.049 -10.243 28.328 1.00 88.00 90 GLU A O 1
ATOM 683 N N . GLN A 1 91 ? -11.125 -8.360 27.802 1.00 93.88 91 GLN A N 1
ATOM 684 C CA . GLN A 1 91 ? -12.407 -9.032 27.627 1.00 93.88 91 GLN A CA 1
ATOM 685 C C . GLN A 1 91 ? -12.434 -9.835 26.322 1.00 93.88 91 GLN A C 1
ATOM 687 O O . GLN A 1 91 ? -12.230 -9.303 25.230 1.00 93.88 91 GLN A O 1
ATOM 692 N N . LYS A 1 92 ? -12.818 -11.115 26.415 1.00 90.62 92 LYS A N 1
ATOM 693 C CA . LYS A 1 92 ? -12.881 -12.046 25.268 1.00 90.62 92 LYS A CA 1
ATOM 694 C C . LYS A 1 92 ? -13.652 -11.495 24.060 1.00 90.62 92 LYS A C 1
ATOM 696 O O . LYS A 1 92 ? -13.250 -11.720 22.924 1.00 90.62 92 LYS A O 1
ATOM 701 N N . ARG A 1 93 ? -14.759 -10.777 24.297 1.00 92.19 93 ARG A N 1
ATOM 702 C CA . ARG A 1 93 ? -15.593 -10.193 23.229 1.00 92.19 93 ARG A CA 1
ATOM 703 C C . ARG A 1 93 ? -14.867 -9.080 22.476 1.00 92.19 93 ARG A C 1
ATOM 705 O O . ARG A 1 93 ? -14.903 -9.056 21.253 1.00 92.19 93 ARG A O 1
ATOM 712 N N . VAL A 1 94 ? -14.194 -8.193 23.203 1.00 91.12 94 VAL A N 1
ATOM 713 C CA . VAL A 1 94 ? -13.444 -7.067 22.631 1.00 91.12 94 VAL A CA 1
ATOM 714 C C . VAL A 1 94 ? -12.252 -7.587 21.840 1.00 91.12 94 VAL A C 1
ATOM 716 O O . VAL A 1 94 ? -12.031 -7.161 20.711 1.00 91.12 94 VAL A O 1
ATOM 719 N N . HIS A 1 95 ? -11.552 -8.585 22.384 1.00 87.31 95 HIS A N 1
ATOM 720 C CA . HIS A 1 95 ? -10.468 -9.256 21.678 1.00 87.31 95 HIS A CA 1
ATOM 721 C C . HIS A 1 95 ? -10.936 -9.853 20.341 1.00 87.31 95 HIS A C 1
ATOM 723 O O . HIS A 1 95 ? -10.276 -9.660 19.326 1.00 87.31 95 HIS A O 1
ATOM 729 N N . TYR A 1 96 ? -12.097 -10.517 20.305 1.00 89.69 96 TYR A N 1
ATOM 730 C CA . TYR A 1 96 ? -12.660 -11.054 19.060 1.00 89.69 96 TYR A CA 1
ATOM 731 C C . TYR A 1 96 ? -12.996 -9.953 18.040 1.00 89.69 96 TYR A C 1
ATOM 733 O O . TYR A 1 96 ? -12.630 -10.066 16.872 1.00 89.69 96 TYR A O 1
ATOM 741 N N . LEU A 1 97 ? -13.631 -8.861 18.483 1.00 91.00 97 LEU A N 1
ATOM 742 C CA . LEU A 1 97 ? -13.965 -7.721 17.620 1.00 91.00 97 LEU A CA 1
ATOM 743 C C . LEU A 1 97 ? -12.722 -7.054 17.018 1.00 91.00 97 LEU A C 1
ATOM 745 O O . LEU A 1 97 ? -12.761 -6.636 15.867 1.00 91.00 97 LEU A O 1
ATOM 749 N N . LEU A 1 98 ? -11.609 -6.996 17.756 1.00 89.44 98 LEU A N 1
ATOM 750 C CA . LEU A 1 98 ? -10.366 -6.396 17.265 1.00 89.44 98 LEU A CA 1
ATOM 751 C C . LEU A 1 98 ? -9.740 -7.190 16.105 1.00 89.44 98 LEU A C 1
ATOM 753 O O . LEU A 1 98 ? -9.079 -6.611 15.248 1.00 89.44 98 LEU A O 1
ATOM 757 N N . HIS A 1 99 ? -9.971 -8.505 16.054 1.00 89.56 99 HIS A N 1
ATOM 758 C CA . HIS A 1 99 ? -9.474 -9.373 14.982 1.00 89.56 99 HIS A CA 1
ATOM 759 C C . HIS A 1 99 ? -10.442 -9.482 13.804 1.00 89.56 99 HIS A C 1
ATOM 761 O O . HIS A 1 99 ? -10.055 -9.971 12.745 1.00 89.56 99 HIS A O 1
ATOM 767 N N . TRP A 1 100 ? -11.684 -9.021 13.957 1.00 89.62 100 TRP A N 1
ATOM 768 C CA . TRP A 1 100 ? -12.686 -9.080 12.896 1.00 89.62 100 TRP A CA 1
ATOM 769 C C . TRP A 1 100 ? -12.208 -8.460 11.569 1.00 89.62 100 TRP A C 1
ATOM 771 O O . TRP A 1 100 ? -12.350 -9.122 10.540 1.00 89.62 100 TRP A O 1
ATOM 781 N N . PRO A 1 101 ? -11.578 -7.265 11.545 1.00 87.94 101 PRO A N 1
ATOM 782 C CA . PRO A 1 101 ? -11.092 -6.680 10.295 1.00 87.94 101 PRO A CA 1
ATOM 783 C C . PRO A 1 101 ? -10.047 -7.548 9.581 1.00 87.94 101 PRO A C 1
ATOM 785 O O . PRO A 1 101 ? -9.998 -7.552 8.356 1.00 87.94 101 PRO A O 1
ATOM 788 N N . LEU A 1 102 ? -9.252 -8.329 10.325 1.00 89.00 102 LEU A N 1
ATOM 789 C CA . LEU A 1 102 ? -8.228 -9.219 9.759 1.00 89.00 102 LEU A CA 1
ATOM 790 C C . LEU A 1 102 ? -8.831 -10.422 9.021 1.00 89.00 102 LEU A C 1
ATOM 792 O O . LEU A 1 102 ? -8.153 -11.040 8.205 1.00 89.00 102 LEU A O 1
ATOM 796 N N . ALA A 1 103 ? -10.091 -10.765 9.303 1.00 89.88 103 ALA A N 1
ATOM 797 C CA . ALA A 1 103 ? -10.798 -11.839 8.614 1.00 89.88 103 ALA A CA 1
ATOM 798 C C . ALA A 1 103 ? -11.402 -11.391 7.272 1.00 89.88 103 ALA A C 1
ATOM 800 O O . ALA A 1 103 ? -11.821 -12.236 6.479 1.00 89.88 103 ALA A O 1
ATOM 801 N N . MET A 1 104 ? -11.472 -10.082 7.005 1.00 91.50 104 MET A N 1
ATOM 802 C CA . MET A 1 104 ? -12.048 -9.571 5.764 1.00 91.50 104 MET A CA 1
ATOM 803 C C . MET A 1 104 ? -11.070 -9.759 4.597 1.00 91.50 104 MET A C 1
ATOM 805 O O . MET A 1 104 ? -9.933 -9.291 4.670 1.00 91.50 104 MET A O 1
ATOM 809 N N . PRO A 1 105 ? -11.497 -10.378 3.479 1.00 95.19 105 PRO A N 1
ATOM 810 C CA . PRO A 1 105 ? -10.688 -10.400 2.268 1.00 95.19 105 PRO A CA 1
ATOM 811 C C . PRO A 1 105 ? -10.385 -8.965 1.800 1.00 95.19 105 PRO A C 1
ATOM 813 O O . PRO A 1 105 ? -11.303 -8.138 1.796 1.00 95.19 105 PRO A O 1
ATOM 816 N N . PRO A 1 106 ? -9.160 -8.658 1.331 1.00 92.25 106 PRO A N 1
ATOM 817 C CA . PRO A 1 106 ? -8.788 -7.297 0.932 1.00 92.25 106 PRO A CA 1
ATOM 818 C C . PRO A 1 106 ? -9.724 -6.674 -0.111 1.00 92.25 106 PRO A C 1
ATOM 820 O O . PRO A 1 106 ? -10.044 -5.493 -0.033 1.00 92.25 106 PRO A O 1
ATOM 823 N N . VAL A 1 107 ? -10.232 -7.479 -1.050 1.00 94.69 107 VAL A N 1
ATOM 824 C CA . VAL A 1 107 ? -11.195 -7.027 -2.071 1.00 94.69 107 VAL A CA 1
ATOM 825 C C . VAL A 1 107 ? -12.519 -6.583 -1.443 1.00 94.69 107 VAL A C 1
ATOM 827 O O . VAL A 1 107 ? -13.097 -5.581 -1.855 1.00 94.69 107 VAL A O 1
ATOM 830 N N . VAL A 1 108 ? -12.991 -7.295 -0.416 1.00 95.38 108 VAL A N 1
ATOM 831 C CA . VAL A 1 108 ? -14.214 -6.926 0.310 1.00 95.38 108 VAL A CA 1
ATOM 832 C C . VAL A 1 108 ? -13.980 -5.651 1.113 1.00 95.38 108 VAL A C 1
ATOM 834 O O . VAL A 1 108 ? -14.829 -4.766 1.094 1.00 95.38 108 VAL A O 1
ATOM 837 N N . ALA A 1 109 ? -12.826 -5.528 1.775 1.00 93.31 109 ALA A N 1
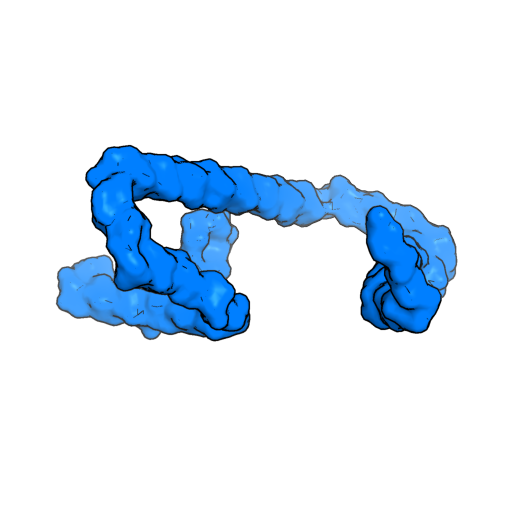ATOM 838 C CA . ALA A 1 109 ? -12.457 -4.306 2.483 1.00 93.31 109 ALA A CA 1
ATOM 839 C C . ALA A 1 109 ? -12.432 -3.097 1.531 1.00 93.31 109 ALA A C 1
ATOM 841 O O . ALA A 1 109 ? -13.052 -2.083 1.832 1.00 93.31 109 ALA A O 1
ATOM 842 N N . ALA A 1 110 ? -11.823 -3.235 0.349 1.00 92.50 110 ALA A N 1
ATOM 843 C CA . ALA A 1 110 ? -11.822 -2.192 -0.675 1.00 92.50 110 ALA A CA 1
ATOM 844 C C . ALA A 1 11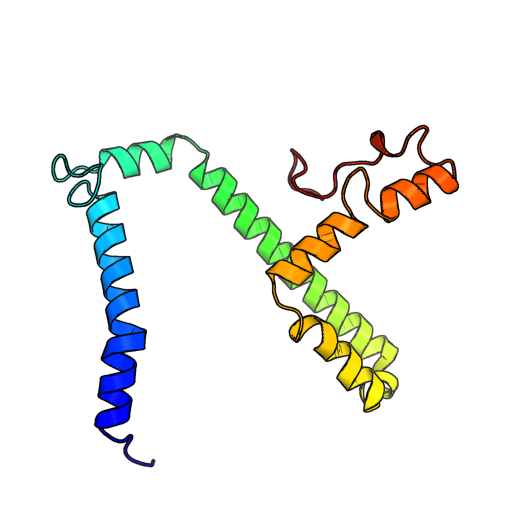0 ? -13.245 -1.817 -1.124 1.00 92.50 110 ALA A C 1
ATOM 846 O O . ALA A 1 110 ? -13.582 -0.636 -1.171 1.00 92.50 110 ALA A O 1
ATOM 847 N N . PHE A 1 111 ? -14.105 -2.805 -1.398 1.00 94.19 111 PHE A N 1
ATOM 848 C CA . PHE A 1 111 ? -15.502 -2.560 -1.767 1.00 94.19 111 PHE A CA 1
ATOM 849 C C . PHE A 1 111 ? -16.270 -1.801 -0.675 1.00 94.19 111 PHE A C 1
ATOM 851 O O . PHE A 1 111 ? -16.970 -0.830 -0.966 1.00 94.19 111 PHE A O 1
ATOM 858 N N . VAL A 1 112 ? -16.112 -2.204 0.590 1.00 93.62 112 VAL A N 1
ATOM 859 C CA . VAL A 1 112 ? -16.725 -1.512 1.731 1.00 93.62 112 VAL A CA 1
ATOM 860 C C . VAL A 1 112 ? -16.204 -0.079 1.837 1.00 93.62 112 VAL A C 1
ATOM 862 O O . VAL A 1 112 ? -17.015 0.832 1.997 1.00 93.62 112 VAL A O 1
ATOM 865 N N . SER A 1 113 ? -14.896 0.146 1.674 1.00 92.81 113 SER A N 1
ATOM 866 C CA . SER A 1 113 ? -14.317 1.493 1.652 1.00 92.81 113 SER A CA 1
ATOM 867 C C . SER A 1 113 ? -14.942 2.358 0.558 1.00 92.81 113 SER A C 1
ATOM 869 O O . SER A 1 113 ? -15.391 3.460 0.857 1.00 92.81 113 SER A O 1
ATOM 871 N N . PHE A 1 114 ? -15.078 1.855 -0.674 1.00 92.75 114 PHE A N 1
ATOM 872 C CA . PHE A 1 114 ? -15.767 2.574 -1.757 1.00 92.75 114 PHE A CA 1
ATOM 873 C C . PHE A 1 114 ? -17.222 2.895 -1.422 1.00 92.75 114 PHE A C 1
ATOM 875 O O . PHE A 1 114 ? -17.683 4.011 -1.666 1.00 92.75 114 PHE A O 1
ATOM 882 N N . GLN A 1 115 ? -17.945 1.949 -0.822 1.00 94.25 115 GLN A N 1
ATOM 883 C CA . GLN A 1 115 ? -19.346 2.156 -0.473 1.00 94.25 115 GLN A CA 1
ATOM 884 C C . GLN A 1 115 ? -19.533 3.204 0.634 1.00 94.25 115 GLN A C 1
ATOM 886 O O . GLN A 1 115 ? -20.580 3.858 0.680 1.00 94.25 115 GLN A O 1
ATOM 891 N N . TRP A 1 116 ? -18.544 3.374 1.511 1.00 94.56 116 TRP A N 1
ATOM 892 C CA . TRP A 1 116 ? -18.570 4.353 2.596 1.00 94.56 116 TRP A CA 1
ATOM 893 C C . TRP A 1 116 ? -18.022 5.720 2.188 1.00 94.56 116 TRP A C 1
ATOM 895 O O . TRP A 1 116 ? -18.700 6.721 2.420 1.00 94.56 116 TRP A O 1
ATOM 905 N N . LEU A 1 117 ? -16.832 5.748 1.588 1.00 93.25 117 LEU A N 1
ATOM 906 C CA . LEU A 1 117 ? -16.013 6.947 1.384 1.00 93.25 117 LEU A CA 1
ATOM 907 C C . LEU A 1 117 ? -16.090 7.526 -0.036 1.00 93.25 117 LEU A C 1
ATOM 909 O O . LEU A 1 117 ? -15.584 8.618 -0.267 1.00 93.25 117 LEU A O 1
ATOM 913 N N . GLY A 1 118 ? -16.688 6.816 -0.999 1.00 90.62 118 GLY A N 1
ATOM 914 C CA . GLY A 1 118 ? -16.838 7.331 -2.361 1.00 90.62 118 GLY A CA 1
ATOM 915 C C . GLY A 1 118 ? -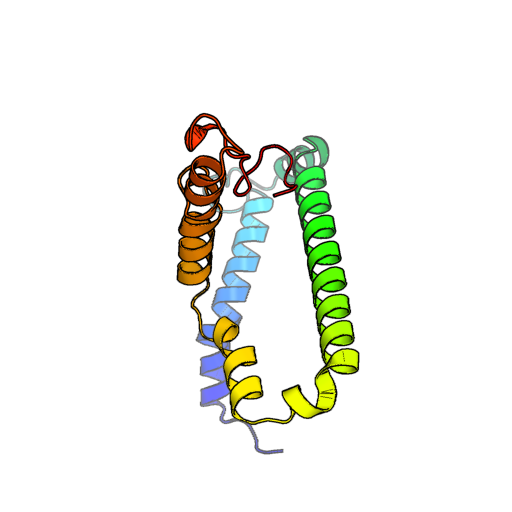17.760 8.556 -2.440 1.00 90.62 118 GLY A C 1
ATOM 916 O O . GLY A 1 118 ? -18.571 8.796 -1.544 1.00 90.62 118 GLY A O 1
ATOM 917 N N . ASN A 1 119 ? -17.705 9.288 -3.558 1.00 87.62 119 ASN A N 1
ATOM 918 C CA . ASN A 1 119 ? -18.495 10.516 -3.761 1.00 87.62 119 ASN A CA 1
ATOM 919 C C . ASN A 1 119 ? -20.012 10.280 -3.707 1.00 87.62 119 ASN A C 1
ATOM 921 O O . ASN A 1 119 ? -20.758 11.178 -3.365 1.00 87.62 119 ASN A O 1
ATOM 925 N N . SER A 1 120 ? -20.491 9.065 -3.981 1.00 88.62 120 SER A N 1
ATOM 926 C CA . SER A 1 120 ? -21.891 8.652 -3.777 1.00 88.62 120 SER A CA 1
ATOM 927 C C . SER A 1 120 ? -22.036 7.626 -2.644 1.00 88.62 120 SER A C 1
ATOM 929 O O . SER A 1 120 ? -22.996 6.852 -2.584 1.00 88.62 120 SER A O 1
ATOM 931 N N . GLY A 1 121 ? -21.055 7.579 -1.745 1.00 92.12 121 GLY A N 1
ATOM 932 C CA . GLY A 1 121 ? -20.990 6.670 -0.612 1.00 92.12 121 GLY A CA 1
ATOM 933 C C . GLY A 1 121 ? -21.942 7.046 0.523 1.00 92.12 121 GLY A C 1
ATOM 934 O O . GLY A 1 121 ? -22.709 8.009 0.458 1.00 92.12 121 GLY A O 1
ATOM 935 N N . VAL A 1 122 ? -21.905 6.254 1.594 1.00 94.88 122 VAL A N 1
ATOM 936 C CA . VAL A 1 122 ? -22.713 6.497 2.798 1.00 94.88 122 VAL A CA 1
ATOM 937 C C . VAL A 1 122 ? -22.374 7.851 3.419 1.00 94.88 122 VAL A C 1
ATOM 939 O O . VAL A 1 122 ? -23.296 8.593 3.751 1.00 94.88 122 VAL A O 1
ATOM 942 N N . LEU A 1 123 ? -21.087 8.202 3.536 1.00 93.56 123 LEU A N 1
ATOM 943 C CA . LEU A 1 123 ? -20.683 9.468 4.154 1.00 93.56 123 LEU A CA 1
ATOM 944 C C . LEU A 1 123 ? -21.137 10.683 3.346 1.00 93.56 123 LEU A C 1
ATOM 946 O O . LEU A 1 123 ? -21.629 11.637 3.940 1.00 93.56 123 LEU A O 1
ATOM 950 N N . SER A 1 124 ? -21.067 10.616 2.015 1.00 93.94 124 SER A N 1
ATOM 951 C CA . SER A 1 124 ? -21.596 11.661 1.132 1.00 93.94 124 SER A CA 1
ATOM 952 C C . SER A 1 124 ? -23.097 11.901 1.362 1.00 93.94 124 SER A C 1
ATOM 954 O O . SER A 1 124 ? -23.527 13.028 1.609 1.00 93.94 124 SER A O 1
ATOM 956 N N . ARG A 1 125 ? -23.906 10.831 1.408 1.00 93.50 125 ARG A N 1
ATOM 957 C CA . ARG A 1 125 ? -25.349 10.945 1.698 1.00 93.50 125 ARG A CA 1
ATOM 958 C C . ARG A 1 125 ? -25.638 11.518 3.082 1.00 93.50 125 ARG A C 1
ATOM 960 O O . ARG A 1 125 ? -26.581 12.291 3.231 1.00 93.50 125 ARG A O 1
ATOM 967 N N . VAL A 1 126 ? -24.850 11.138 4.087 1.00 94.81 126 VAL A N 1
ATOM 968 C CA . VAL A 1 126 ? -24.981 11.681 5.446 1.00 94.81 126 VAL A CA 1
ATOM 969 C C . VAL A 1 126 ? -24.617 13.166 5.468 1.00 94.81 126 VAL A C 1
ATOM 971 O O . VAL A 1 126 ? -25.371 13.955 6.029 1.00 94.81 126 VAL A O 1
ATOM 974 N N . ALA A 1 127 ? -23.522 13.566 4.819 1.00 94.06 127 ALA A N 1
ATOM 975 C CA . ALA A 1 127 ? -23.109 14.965 4.722 1.00 94.06 127 ALA A CA 1
ATOM 976 C C . ALA A 1 127 ? -24.184 15.829 4.044 1.00 94.06 127 ALA A C 1
ATOM 978 O O . ALA A 1 127 ? -24.513 16.905 4.539 1.00 94.06 127 ALA A O 1
ATOM 979 N N . HIS A 1 128 ? -24.791 15.337 2.962 1.00 93.88 128 HIS A N 1
ATOM 980 C CA . HIS A 1 128 ? -25.918 16.003 2.309 1.00 93.88 128 HIS A CA 1
ATOM 981 C C . HIS A 1 128 ? -27.144 16.108 3.231 1.00 93.88 128 HIS A C 1
ATOM 983 O O . HIS A 1 128 ? -27.719 17.182 3.380 1.00 93.88 128 HIS A O 1
ATOM 989 N N . ALA A 1 129 ? -27.522 15.024 3.917 1.00 94.12 129 ALA A N 1
ATOM 990 C CA . ALA A 1 129 ? -28.655 15.034 4.847 1.00 94.12 129 ALA A CA 1
ATOM 991 C C . ALA A 1 129 ? -28.462 16.000 6.034 1.00 94.12 129 ALA A C 1
ATOM 993 O O . ALA A 1 129 ? -29.438 16.543 6.548 1.00 94.12 129 ALA A O 1
ATOM 994 N N . LEU A 1 130 ? -27.215 16.228 6.457 1.00 95.44 130 LEU A N 1
ATOM 995 C CA . LEU A 1 130 ? -26.849 17.204 7.488 1.00 95.44 130 LEU A CA 1
ATOM 996 C C . LEU A 1 130 ? -26.720 18.642 6.952 1.00 95.44 130 LEU A C 1
ATOM 998 O O . LEU A 1 130 ? -26.467 19.558 7.733 1.00 95.44 130 LEU A O 1
ATOM 1002 N N . GLY A 1 131 ? -26.886 18.854 5.643 1.00 93.31 131 GLY A N 1
ATOM 1003 C CA . GLY A 1 131 ? -26.759 20.160 4.996 1.00 93.31 131 GLY A CA 1
ATOM 1004 C C . GLY A 1 131 ? -25.316 20.644 4.821 1.00 93.31 131 GLY A C 1
ATOM 1005 O O . GLY A 1 131 ? -25.099 21.834 4.617 1.00 93.31 131 GLY A O 1
ATOM 1006 N N . TRP A 1 132 ? -24.320 19.755 4.913 1.00 92.44 132 TRP A N 1
ATOM 1007 C CA . TRP A 1 132 ? -22.904 20.093 4.688 1.00 92.44 132 TRP A CA 1
ATOM 1008 C C . TRP A 1 132 ? -22.517 20.152 3.206 1.00 92.44 132 TRP A C 1
ATOM 1010 O O . TRP A 1 132 ? -21.477 20.709 2.871 1.00 92.44 132 TRP A O 1
ATOM 1020 N N . SER A 1 133 ? -23.340 19.582 2.326 1.00 89.38 133 SER A N 1
ATOM 1021 C CA . SER A 1 133 ? -23.157 19.599 0.868 1.00 89.38 133 SER A CA 1
ATOM 1022 C C . SER A 1 133 ? -24.501 19.846 0.189 1.00 89.38 133 SER A C 1
ATOM 1024 O O . SER A 1 133 ? -25.533 19.433 0.724 1.00 89.38 133 SER A O 1
ATOM 1026 N N . ALA A 1 134 ? -24.487 20.546 -0.948 1.00 87.56 134 ALA A N 1
ATOM 1027 C CA . ALA A 1 134 ? -25.697 20.866 -1.706 1.00 87.56 134 ALA A CA 1
ATOM 1028 C C . ALA A 1 134 ? -26.193 19.665 -2.523 1.00 87.56 134 ALA A C 1
ATOM 1030 O O . ALA A 1 134 ? -27.397 19.461 -2.628 1.00 87.56 134 ALA A O 1
ATOM 1031 N N . ASP A 1 135 ? -25.268 18.849 -3.033 1.00 87.75 135 ASP A N 1
ATOM 1032 C CA . ASP A 1 135 ? -25.527 17.523 -3.588 1.00 87.75 135 ASP A CA 1
ATOM 1033 C C . ASP A 1 135 ? -24.533 16.509 -2.995 1.00 87.75 135 ASP A C 1
ATOM 1035 O O . ASP A 1 135 ? -23.421 16.843 -2.591 1.00 87.75 135 ASP A O 1
ATOM 1039 N N . THR A 1 136 ? -24.915 15.237 -2.994 1.00 83.25 136 THR A N 1
ATOM 1040 C CA . THR A 1 136 ? -24.010 14.105 -2.777 1.00 83.25 136 THR A CA 1
ATOM 1041 C C . THR A 1 136 ? -22.773 14.146 -3.680 1.00 83.25 136 THR A C 1
ATOM 1043 O O . THR A 1 136 ? -21.685 13.783 -3.239 1.00 83.25 136 THR A O 1
ATOM 1046 N N . GLY A 1 13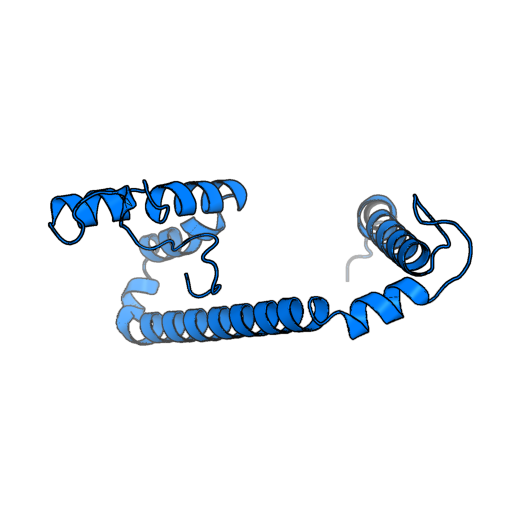7 ? -22.900 14.637 -4.917 1.00 84.44 137 GLY A N 1
ATOM 1047 C CA . GLY A 1 137 ? -21.771 14.783 -5.842 1.00 84.44 137 GLY A CA 1
ATOM 1048 C C . GLY A 1 137 ? -20.691 15.777 -5.394 1.00 84.44 137 GLY A C 1
ATOM 1049 O O . GLY A 1 137 ? -19.551 15.651 -5.838 1.00 84.44 137 GLY A O 1
ATOM 1050 N N . ASP A 1 138 ? -21.022 16.710 -4.496 1.00 87.06 138 ASP A N 1
ATOM 1051 C CA . ASP A 1 138 ? -20.108 17.756 -4.014 1.00 87.06 138 ASP A CA 1
ATOM 1052 C C . ASP A 1 138 ? -19.219 17.290 -2.847 1.00 87.06 138 ASP A C 1
ATOM 1054 O O . ASP A 1 138 ? -18.382 18.046 -2.349 1.00 87.06 138 ASP A O 1
ATOM 1058 N N . PHE A 1 139 ? -19.400 16.054 -2.372 1.00 89.00 139 PHE A N 1
ATOM 1059 C CA . PHE A 1 139 ? -18.572 15.490 -1.311 1.00 89.00 139 PHE A CA 1
ATOM 1060 C C . PHE A 1 139 ? -17.117 15.310 -1.793 1.00 89.00 139 PHE A C 1
ATOM 1062 O O . PHE A 1 139 ? -16.904 14.832 -2.912 1.00 89.00 139 PHE A O 1
ATOM 1069 N N . PRO A 1 140 ? -16.100 15.662 -0.976 1.00 87.62 140 PRO A N 1
ATOM 1070 C CA . PRO A 1 140 ? -14.702 15.534 -1.375 1.00 87.62 140 PRO A CA 1
ATOM 1071 C C . PRO A 1 140 ? -14.349 14.087 -1.724 1.00 87.62 140 PRO A C 1
ATOM 1073 O O . PRO A 1 140 ? -14.729 13.151 -1.018 1.00 87.62 140 PRO A O 1
ATOM 1076 N N . ALA A 1 141 ? -13.573 13.912 -2.794 1.00 87.38 141 ALA A N 1
ATOM 1077 C CA . ALA A 1 141 ? -13.050 12.606 -3.162 1.00 87.38 141 ALA A CA 1
ATOM 1078 C C . ALA A 1 141 ? -12.037 12.143 -2.112 1.00 87.38 141 ALA A C 1
ATOM 1080 O O . ALA A 1 141 ? -10.965 12.724 -1.995 1.00 87.38 141 ALA A O 1
ATOM 1081 N N . LEU A 1 142 ? -12.398 11.108 -1.351 1.00 89.50 142 LEU A N 1
ATOM 1082 C CA . LEU A 1 142 ? -11.513 10.451 -0.380 1.00 89.50 142 LEU A CA 1
ATOM 1083 C C . LEU A 1 142 ? -10.851 9.193 -0.950 1.00 89.50 142 LEU A C 1
ATOM 1085 O O . LEU A 1 142 ? -9.923 8.656 -0.368 1.00 89.50 142 LEU A O 1
ATOM 1089 N N . ILE A 1 143 ? -11.339 8.680 -2.081 1.00 89.06 143 ILE A N 1
ATOM 1090 C CA . ILE A 1 143 ? -10.732 7.528 -2.747 1.00 89.06 143 ILE A CA 1
ATOM 1091 C C . ILE A 1 143 ? -10.265 7.952 -4.125 1.00 89.06 143 ILE A C 1
ATOM 1093 O O . ILE A 1 143 ? -11.041 8.526 -4.890 1.00 89.06 143 ILE A O 1
ATOM 1097 N N . ASN A 1 144 ? -9.017 7.599 -4.444 1.00 84.75 144 ASN A N 1
ATOM 1098 C CA . ASN A 1 144 ? -8.334 8.006 -5.671 1.00 84.75 144 ASN A CA 1
ATOM 1099 C C . ASN A 1 144 ? -8.353 9.530 -5.843 1.00 84.75 144 ASN A C 1
ATOM 1101 O O . ASN A 1 144 ? -8.614 10.034 -6.938 1.00 84.75 144 ASN A O 1
ATOM 1105 N N . ASP A 1 145 ? -8.136 10.262 -4.748 1.00 88.81 145 ASP A N 1
ATOM 1106 C CA . ASP A 1 145 ? -8.069 11.710 -4.815 1.00 88.81 145 ASP A CA 1
ATOM 1107 C C . ASP A 1 145 ? -6.813 12.147 -5.598 1.00 88.81 145 ASP A C 1
ATOM 1109 O O . ASP A 1 145 ? -5.781 11.473 -5.540 1.00 88.81 145 ASP A O 1
ATOM 1113 N N . PRO A 1 146 ? -6.859 13.270 -6.334 1.00 84.19 146 PRO A N 1
ATOM 1114 C CA . PRO A 1 146 ? -5.734 13.702 -7.166 1.00 84.19 146 PRO A CA 1
ATOM 1115 C C . PRO A 1 146 ? -4.452 14.025 -6.387 1.00 84.19 146 PRO A C 1
ATOM 1117 O O . PRO A 1 146 ? -3.374 14.069 -6.980 1.00 84.19 146 PRO A O 1
ATOM 1120 N N . TYR A 1 147 ? -4.570 14.300 -5.086 1.00 83.62 147 TYR A N 1
ATOM 1121 C CA . TYR A 1 147 ? -3.470 14.719 -4.223 1.00 83.62 147 TYR A CA 1
ATOM 1122 C C . TYR A 1 147 ? -2.971 13.596 -3.302 1.00 83.62 147 TYR A C 1
ATOM 1124 O O . TYR A 1 147 ? -1.982 13.801 -2.600 1.00 83.62 147 TYR A O 1
ATOM 1132 N N . TYR A 1 148 ? -3.602 12.417 -3.337 1.00 80.31 148 TYR A N 1
ATOM 1133 C CA . TYR A 1 148 ? -3.317 11.260 -2.484 1.00 80.31 148 TYR A CA 1
ATOM 1134 C C . TYR A 1 148 ? -3.356 11.575 -0.976 1.00 80.31 148 TYR A C 1
ATOM 1136 O O . TYR A 1 148 ? -2.553 11.051 -0.200 1.00 80.31 148 TYR A O 1
ATOM 1144 N N . LEU A 1 149 ? -4.257 12.475 -0.573 1.00 77.69 149 LEU A N 1
ATOM 1145 C CA . LEU A 1 149 ? -4.484 12.873 0.820 1.00 77.69 149 LEU A CA 1
ATOM 1146 C C . LEU A 1 149 ? -5.682 12.161 1.471 1.00 77.69 149 LEU A C 1
ATOM 1148 O O . LEU A 1 149 ? -5.831 12.259 2.692 1.00 77.69 149 LEU A O 1
ATOM 1152 N N . GLY A 1 150 ? -6.541 11.532 0.663 1.00 67.94 150 GLY A N 1
ATOM 1153 C CA . GLY A 1 150 ? -7.789 10.880 1.073 1.00 67.94 150 GLY A CA 1
ATOM 1154 C C . GLY A 1 150 ? -7.622 9.546 1.787 1.00 67.94 150 GLY A C 1
ATOM 1155 O O . GLY A 1 150 ? -6.618 8.838 1.541 1.00 67.94 150 GLY A O 1
#

Foldseek 3Di:
DPDPDPVVVVVCCVPPPVVVVVVVVQVVCVCQLCDDPSVPDGDNVSVVCCVPVCVVVVVVVLVVVVVVCCVVVVVVVVVVCCVPPVVVCPDPVNVVVVCVVVPDDVVRVVVLCCQDQPLQHPVLVVCVVVVVDVHSNPRQRPPPHPVSPD

Radius of gyration: 23.78 Å; chains: 1; bounding box: 49×56×60 Å